Protein AF-A0A0F8WKP4-F1 (afdb_monomer_lite)

Radius of gyration: 24.28 Å; chains: 1; bounding box: 59×44×66 Å

pLDDT: mean 80.79, std 12.97, range [36.28, 96.94]

Secondary structure (DSSP, 8-state):
--TTTGGGS-TT-EEEE--EETTEE-SS-EEEEEEEE-SSEEEEEEEE----GGG-SSEEEE-SSTTTTT-SS-EEEEEEEEEEEEHHHHHHHHHHTS-------IIIIIHHHS-PPPPEEEEEEEEE-TT--EEEEEEEEEE---SS--THHHHIIIIIHHHHH--

Foldseek 3Di:
DDPPLVPPDAQQAWDFAFDADPVGTHPGTFTWGFHDDDPWKTKTFGKDPDPDPPQDADKDWDQPPVVVRVDPHTIITRNVRIDIDTSVQVVVCVVVVHHDDDDDDVVPDCVVPPDDDWDKDKDKDFDADPVRDTDDIDIDMDIDCPPDHDPCSVCCRPVVVVVVVPD

InterPro domains:
  IPR008274 Aldehyde oxidase/xanthine dehydrogenase, first molybdopterin binding domain [PF02738] (83-164)
  IPR037165 Aldehyde oxidase/xanthine dehydrogenase, molybdopterin binding domain superfamily [SSF56003] (85-164)

Organism: NCBI:txid412755

Sequence (167 aa):
MSHIATDLVRPGDIVSFRFPYSEGIAHYARPCLILEATEDELLLAYGTSSCERANTGFEIRLNAEFAACGLNRASRFVLARRIRVARLVLLAARNLGRPVKWIGERTADAFLSDSHGRDQINEAELALDADYRFLALRVNSWANMGAYLSNFAPYIPTDCGVLMLNG

Structure (mmCIF, N/CA/C/O backbone):
data_AF-A0A0F8WKP4-F1
#
_entry.id   AF-A0A0F8WKP4-F1
#
loop_
_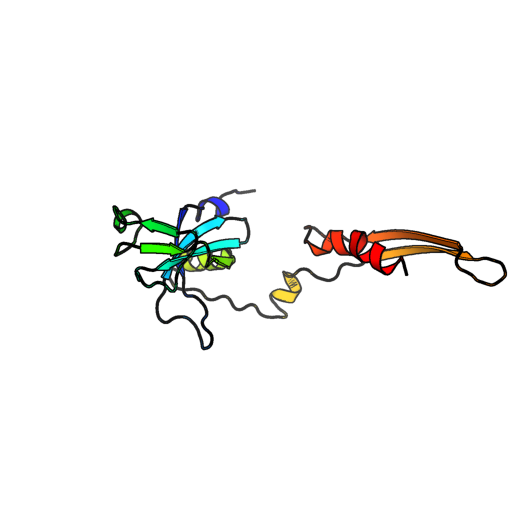atom_site.group_PDB
_atom_site.id
_atom_site.type_symbol
_atom_site.label_atom_id
_atom_site.label_alt_id
_atom_site.label_comp_id
_atom_site.label_asym_id
_atom_site.label_entity_id
_atom_site.label_seq_id
_atom_site.pdbx_PDB_ins_code
_atom_site.Cartn_x
_atom_site.Cartn_y
_atom_site.Cartn_z
_atom_site.occupancy
_atom_site.B_iso_or_equiv
_atom_site.auth_seq_id
_atom_site.auth_comp_id
_atom_site.auth_asym_id
_atom_site.auth_atom_id
_atom_site.pdbx_PDB_model_num
ATOM 1 N N . MET A 1 1 ? -5.608 -21.157 -2.857 1.00 38.09 1 MET A N 1
ATOM 2 C CA . MET A 1 1 ? -4.876 -20.646 -1.677 1.00 38.09 1 MET A CA 1
ATOM 3 C C . MET A 1 1 ? -5.817 -19.710 -0.932 1.00 38.09 1 MET A C 1
ATOM 5 O O . MET A 1 1 ? -6.551 -18.981 -1.575 1.00 38.09 1 MET A O 1
ATOM 9 N N . SER A 1 2 ? -5.946 -19.883 0.380 1.00 36.28 2 SER A N 1
ATOM 10 C CA . SER A 1 2 ? -7.133 -19.554 1.185 1.00 36.28 2 SER A CA 1
ATOM 11 C C . SER A 1 2 ? -7.493 -18.060 1.281 1.00 36.28 2 SER A C 1
ATOM 13 O O . SER A 1 2 ? -6.752 -17.290 1.884 1.00 36.28 2 SER A O 1
ATOM 15 N N . HIS A 1 3 ? -8.707 -17.701 0.850 1.00 43.25 3 HIS A N 1
ATOM 16 C CA . HIS A 1 3 ? -9.389 -16.403 1.041 1.00 43.25 3 HIS A CA 1
ATOM 17 C C . HIS A 1 3 ? -9.722 -16.041 2.513 1.00 43.25 3 HIS A C 1
ATOM 19 O O . HIS A 1 3 ? -10.534 -15.165 2.781 1.00 43.25 3 HIS A O 1
ATOM 25 N N . ILE A 1 4 ? -9.121 -16.714 3.497 1.00 47.38 4 ILE A N 1
ATOM 26 C CA . ILE A 1 4 ? -9.515 -16.607 4.913 1.00 47.38 4 ILE A CA 1
ATOM 27 C C . ILE A 1 4 ? -9.082 -15.262 5.532 1.00 47.38 4 ILE A C 1
ATOM 29 O O . ILE A 1 4 ? -9.740 -14.758 6.441 1.00 47.38 4 ILE A O 1
ATOM 33 N N . ALA A 1 5 ? -8.009 -14.634 5.035 1.00 49.66 5 ALA A N 1
ATOM 34 C CA . ALA A 1 5 ? -7.512 -13.368 5.587 1.00 49.66 5 ALA A CA 1
ATOM 35 C C . ALA A 1 5 ? -8.357 -12.145 5.176 1.00 49.66 5 ALA A C 1
ATOM 37 O O . ALA A 1 5 ? -8.464 -11.174 5.938 1.00 49.66 5 ALA A O 1
ATOM 38 N N . THR A 1 6 ? -8.986 -12.185 3.996 1.00 53.00 6 THR A N 1
ATOM 39 C CA . THR A 1 6 ? -9.797 -11.081 3.460 1.00 53.00 6 THR A CA 1
ATOM 40 C C . THR A 1 6 ? -11.120 -10.899 4.206 1.00 53.00 6 THR A C 1
ATOM 42 O O . THR A 1 6 ? -11.614 -9.776 4.300 1.00 53.00 6 THR A O 1
ATOM 45 N N . ASP A 1 7 ? -11.636 -11.954 4.835 1.00 61.50 7 ASP A N 1
ATOM 46 C CA . ASP A 1 7 ? -12.950 -11.950 5.484 1.00 61.50 7 ASP A CA 1
ATOM 47 C C . ASP A 1 7 ? -12.992 -11.304 6.874 1.00 61.50 7 ASP A C 1
ATOM 49 O O . ASP A 1 7 ? -14.084 -11.011 7.365 1.00 61.50 7 ASP A O 1
ATOM 53 N N . LEU A 1 8 ? -11.837 -11.081 7.508 1.00 72.00 8 LEU A N 1
ATOM 54 C CA . LEU A 1 8 ? -11.757 -10.667 8.914 1.00 72.00 8 LEU A CA 1
ATOM 55 C C . LEU A 1 8 ? -12.075 -9.191 9.159 1.00 72.00 8 LEU A C 1
ATOM 57 O O . LEU A 1 8 ? -12.500 -8.861 10.265 1.00 72.00 8 LEU A O 1
ATOM 61 N N . VAL A 1 9 ? -11.832 -8.325 8.177 1.00 81.94 9 VAL A N 1
ATOM 62 C CA . VAL A 1 9 ? -12.146 -6.895 8.253 1.00 81.94 9 VAL A CA 1
ATOM 63 C C . VAL A 1 9 ? -12.576 -6.415 6.872 1.00 81.94 9 VAL A C 1
ATOM 65 O O . VAL A 1 9 ? -11.896 -6.710 5.882 1.00 81.94 9 VAL A O 1
ATOM 68 N N . ARG A 1 10 ? -13.709 -5.718 6.799 1.00 88.44 10 ARG A N 1
ATOM 69 C CA . ARG A 1 10 ? -14.399 -5.376 5.550 1.00 88.44 10 ARG A CA 1
ATOM 70 C C . ARG A 1 10 ? -14.787 -3.895 5.516 1.00 88.44 10 ARG A C 1
ATOM 72 O O . ARG A 1 10 ? -14.923 -3.271 6.570 1.00 88.44 10 ARG A O 1
ATOM 79 N N . PRO A 1 11 ? -14.997 -3.316 4.321 1.00 92.12 11 PRO A N 1
ATOM 80 C CA . PRO A 1 11 ? -15.651 -2.019 4.204 1.00 92.12 11 PRO A CA 1
ATOM 81 C C . PRO A 1 11 ? -16.963 -1.993 4.996 1.00 92.12 11 PRO A C 1
ATOM 83 O O . PRO A 1 11 ? -17.766 -2.918 4.893 1.00 92.12 11 PRO A O 1
ATOM 86 N N . GLY A 1 12 ? -17.161 -0.947 5.797 1.00 89.94 12 GLY A N 1
ATOM 87 C CA . GLY A 1 12 ? -18.290 -0.814 6.721 1.00 89.94 12 GLY A CA 1
ATOM 88 C C . GLY A 1 12 ? -17.963 -1.137 8.182 1.00 89.94 12 GLY A C 1
ATOM 89 O O . GLY A 1 12 ? -18.644 -0.626 9.071 1.00 89.94 12 GLY A O 1
ATOM 90 N N . ASP A 1 13 ? -16.904 -1.904 8.455 1.00 91.12 13 ASP A N 1
ATOM 91 C CA . ASP A 1 13 ? -16.490 -2.196 9.828 1.00 91.12 13 ASP A CA 1
ATOM 92 C C . ASP A 1 13 ? -15.955 -0.938 10.528 1.00 91.12 13 ASP A C 1
ATOM 94 O O . ASP A 1 13 ? -15.285 -0.089 9.926 1.00 91.12 13 ASP A O 1
ATOM 98 N N . ILE A 1 14 ? -16.214 -0.836 11.834 1.00 91.31 14 ILE A N 1
ATOM 99 C CA . ILE A 1 14 ? -15.677 0.226 12.686 1.00 91.31 14 ILE A CA 1
ATOM 100 C C . ILE A 1 14 ? -14.557 -0.347 13.546 1.00 91.31 14 ILE A C 1
ATOM 102 O O . ILE A 1 14 ? -14.756 -1.274 14.330 1.00 91.31 14 ILE A O 1
ATOM 106 N N . VAL A 1 15 ? -13.377 0.254 13.438 1.00 90.25 15 VAL A N 1
ATOM 107 C CA . VAL A 1 15 ? -12.190 -0.125 14.206 1.00 90.25 15 VAL A CA 1
ATOM 108 C C . VAL A 1 15 ? -11.726 1.015 15.097 1.00 90.25 15 VAL A C 1
ATOM 110 O O . VAL A 1 15 ? -11.913 2.192 14.799 1.00 90.25 15 VAL A O 1
ATOM 113 N N . SER A 1 16 ? -11.088 0.672 16.210 1.00 89.00 16 SER A N 1
ATOM 114 C CA . SER A 1 16 ? -10.467 1.650 17.098 1.00 89.00 16 SER A CA 1
ATOM 115 C C . SER A 1 16 ? -9.024 1.894 16.659 1.00 89.00 16 SER A C 1
ATOM 117 O O . SER A 1 16 ? -8.226 0.959 16.630 1.00 89.00 16 SER A O 1
ATOM 119 N N . PHE A 1 17 ? -8.670 3.134 16.313 1.00 87.31 17 PHE A N 1
ATOM 120 C CA . PHE A 1 17 ? -7.341 3.476 15.796 1.00 87.31 17 PHE A CA 1
ATOM 121 C C . PHE A 1 17 ? -6.748 4.705 16.492 1.00 87.31 17 PHE A C 1
ATOM 123 O O . PHE A 1 17 ? -7.439 5.695 16.743 1.00 87.31 17 PHE A O 1
ATOM 130 N N . ARG A 1 18 ? -5.449 4.660 16.812 1.00 85.38 18 ARG A N 1
ATOM 131 C CA . ARG A 1 18 ? -4.715 5.796 17.390 1.00 85.38 18 ARG A CA 1
ATOM 132 C C . ARG A 1 18 ? -3.920 6.497 16.296 1.00 85.38 18 ARG A C 1
ATOM 134 O O . ARG A 1 18 ? -2.937 5.953 15.805 1.00 85.38 18 ARG A O 1
ATOM 141 N N . PHE A 1 19 ? -4.336 7.708 15.942 1.00 75.44 19 PHE A N 1
ATOM 142 C CA . PHE A 1 19 ? -3.634 8.497 14.935 1.00 75.44 19 PHE A CA 1
ATOM 143 C C . PHE A 1 19 ? -2.285 9.000 15.469 1.00 75.44 19 PHE A C 1
ATOM 145 O O . PHE A 1 19 ? -2.212 9.416 16.634 1.00 75.44 19 PHE A O 1
ATOM 152 N N . PRO A 1 20 ? -1.230 8.991 14.636 1.00 65.62 20 PRO A N 1
ATOM 153 C CA . PRO A 1 20 ? -0.024 9.747 14.934 1.00 65.62 20 PRO A CA 1
ATOM 154 C C . PRO A 1 20 ? -0.365 11.246 14.944 1.00 65.62 20 PRO A C 1
ATOM 156 O O . PRO A 1 20 ? -1.067 11.734 14.058 1.00 65.62 20 PRO A O 1
ATOM 159 N N . TYR A 1 21 ? 0.103 11.969 15.959 1.00 61.91 21 TYR A N 1
ATOM 160 C CA . TYR A 1 21 ? 0.114 13.433 15.999 1.00 61.91 21 TYR A CA 1
ATOM 161 C C . TYR A 1 21 ? 1.566 13.917 16.054 1.00 61.91 21 TYR A C 1
ATOM 163 O O . TYR A 1 21 ? 2.477 13.114 16.256 1.00 61.91 21 TYR A O 1
ATOM 171 N N . SER A 1 22 ? 1.790 15.216 15.857 1.00 52.03 22 SER A N 1
ATOM 172 C CA . SER A 1 22 ? 3.127 15.813 15.698 1.00 52.03 22 SER A CA 1
ATOM 173 C C . SER A 1 22 ? 4.129 15.471 16.809 1.00 52.03 22 SER A C 1
ATOM 175 O O . SER A 1 22 ? 5.325 15.481 16.546 1.00 52.03 22 SER A O 1
ATOM 177 N N . GLU A 1 23 ? 3.665 15.122 18.014 1.00 46.50 23 GLU A N 1
ATOM 178 C CA . GLU A 1 23 ? 4.519 14.781 19.161 1.00 46.50 23 GLU A CA 1
ATOM 179 C C . GLU A 1 23 ? 4.207 13.396 19.770 1.00 46.50 23 GLU A C 1
ATOM 181 O O . GLU A 1 23 ? 4.502 13.155 20.939 1.00 46.50 23 GLU A O 1
ATOM 186 N N . GLY A 1 24 ? 3.596 12.461 19.023 1.00 59.47 24 GLY A N 1
ATOM 187 C CA . GLY A 1 24 ? 3.417 11.087 19.515 1.00 59.47 24 GLY A CA 1
ATOM 188 C C . GLY A 1 24 ? 2.186 10.332 19.011 1.00 59.47 24 GLY A C 1
ATOM 189 O O . GLY A 1 24 ? 1.674 10.553 17.916 1.00 59.47 24 GLY A O 1
ATOM 190 N N . ILE A 1 25 ? 1.719 9.375 19.819 1.00 61.97 25 ILE A N 1
ATOM 191 C CA . ILE A 1 25 ? 0.511 8.577 19.552 1.00 61.97 25 ILE A CA 1
ATOM 192 C C . ILE A 1 25 ? -0.640 9.177 20.345 1.00 61.97 25 ILE A C 1
ATOM 194 O O . ILE A 1 25 ? -0.519 9.307 21.563 1.00 61.97 25 ILE A O 1
ATOM 198 N N . ALA A 1 26 ? -1.755 9.506 19.686 1.00 65.50 26 ALA A N 1
ATOM 199 C CA . ALA A 1 26 ? -2.900 10.115 20.356 1.00 65.50 26 ALA A CA 1
ATOM 200 C C . ALA A 1 26 ? -3.286 9.353 21.641 1.00 65.50 26 ALA A C 1
ATOM 202 O O . ALA A 1 26 ? -3.359 8.120 21.651 1.00 65.50 26 ALA A O 1
ATOM 203 N N . HIS A 1 27 ? -3.561 10.101 22.716 1.00 62.84 27 HIS A N 1
ATOM 204 C CA . HIS A 1 27 ? -3.845 9.549 24.048 1.00 62.84 27 HIS A CA 1
ATOM 205 C C . HIS A 1 27 ? -5.040 8.586 24.076 1.00 62.84 27 HIS A C 1
ATOM 207 O O . HIS A 1 27 ? -5.092 7.679 24.906 1.00 62.84 27 HIS A O 1
ATOM 213 N N . TYR A 1 28 ? -5.990 8.752 23.158 1.00 73.19 28 TYR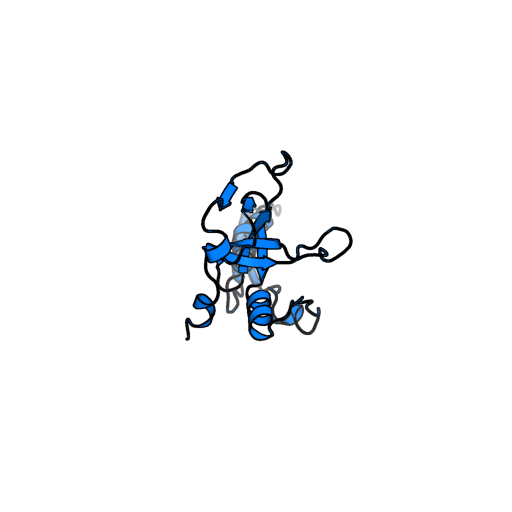 A N 1
ATOM 214 C CA . TYR A 1 28 ? -7.147 7.880 23.008 1.00 73.19 28 TYR A CA 1
ATOM 215 C C . TYR A 1 28 ? -7.255 7.384 21.565 1.00 73.19 28 TYR A C 1
ATOM 217 O O . TYR A 1 28 ? -6.929 8.083 20.603 1.00 73.19 28 TYR A O 1
ATOM 225 N N . ALA A 1 29 ? -7.740 6.155 21.421 1.00 82.25 29 ALA A N 1
ATOM 226 C CA . ALA A 1 29 ? -8.108 5.622 20.123 1.00 82.25 29 ALA A CA 1
ATOM 227 C C . ALA A 1 29 ? -9.445 6.232 19.679 1.00 82.25 29 ALA A C 1
ATOM 229 O O . ALA A 1 29 ? -10.318 6.530 20.498 1.00 82.25 29 ALA A O 1
ATOM 230 N N . ARG A 1 30 ? -9.580 6.466 18.379 1.00 86.00 30 ARG A N 1
ATOM 231 C CA . ARG A 1 30 ? -10.784 7.005 17.756 1.00 86.00 30 ARG A CA 1
ATOM 232 C C . ARG A 1 30 ? -11.505 5.894 17.004 1.00 86.00 30 ARG A C 1
ATOM 234 O O . ARG A 1 30 ? -10.830 5.068 16.386 1.00 86.00 30 ARG A O 1
ATOM 241 N N . PRO A 1 31 ? -12.847 5.883 17.015 1.00 91.12 31 PRO A N 1
ATOM 242 C CA . PRO A 1 31 ? -13.582 5.029 16.100 1.00 91.12 31 PRO A CA 1
ATOM 243 C C . PRO A 1 31 ? -13.269 5.472 14.671 1.00 91.12 31 PRO A C 1
ATOM 245 O O . PRO A 1 31 ? -13.287 6.665 14.373 1.00 91.12 31 PRO A O 1
ATOM 248 N N . CYS A 1 32 ? -12.960 4.527 13.799 1.00 91.62 32 CYS A N 1
ATOM 249 C CA . CYS A 1 32 ? -12.665 4.765 12.397 1.00 91.62 32 CYS A CA 1
ATOM 250 C C . CYS A 1 32 ? -13.474 3.804 11.546 1.00 91.62 32 CYS A C 1
ATOM 252 O O . CYS A 1 32 ? -13.505 2.611 11.832 1.00 91.62 32 CYS A O 1
ATOM 254 N N . LEU A 1 33 ? -14.106 4.330 10.504 1.00 92.88 33 LEU A N 1
ATOM 255 C CA . LEU A 1 33 ? -14.860 3.530 9.550 1.00 92.88 33 LEU A CA 1
ATOM 256 C C . LEU A 1 33 ? -13.921 3.043 8.452 1.00 92.88 33 LEU A C 1
ATOM 258 O O . LEU A 1 33 ? -13.173 3.843 7.886 1.00 92.88 33 LEU A O 1
ATOM 262 N N . ILE A 1 34 ? -13.979 1.759 8.127 1.00 93.44 34 ILE A N 1
ATOM 263 C CA . ILE A 1 34 ? -13.251 1.204 6.989 1.00 93.44 34 ILE A CA 1
ATOM 264 C C . ILE A 1 34 ? -14.029 1.529 5.719 1.00 93.44 34 ILE A C 1
ATOM 266 O O . ILE A 1 34 ? -15.167 1.098 5.547 1.00 93.44 34 ILE A O 1
ATOM 270 N N . LEU A 1 35 ? -13.409 2.310 4.838 1.00 92.75 35 LEU A N 1
ATOM 271 C CA . LEU A 1 35 ? -13.971 2.684 3.542 1.00 92.75 35 LEU A CA 1
ATOM 272 C C . LEU A 1 35 ? -13.613 1.670 2.461 1.00 92.75 35 LEU A C 1
ATOM 274 O O . LEU A 1 35 ? -14.451 1.316 1.641 1.00 92.75 35 LEU A O 1
ATOM 278 N N . GLU A 1 36 ? -12.366 1.206 2.472 1.00 92.50 36 GLU A N 1
ATOM 279 C CA . GLU A 1 36 ? -11.828 0.262 1.496 1.00 92.50 36 GLU A CA 1
ATOM 280 C C . GLU A 1 36 ? -10.928 -0.744 2.205 1.00 92.50 36 GLU A C 1
ATOM 282 O O . GLU A 1 36 ? -10.232 -0.403 3.167 1.00 92.50 36 GLU A O 1
ATOM 287 N N . ALA A 1 37 ? -10.920 -1.969 1.688 1.00 90.62 37 ALA A N 1
ATOM 288 C CA . ALA A 1 37 ? -10.028 -3.024 2.131 1.00 90.62 37 ALA A CA 1
ATOM 289 C C . ALA A 1 37 ? -9.396 -3.707 0.924 1.00 90.62 37 ALA A C 1
ATOM 291 O O . ALA A 1 37 ? -10.097 -4.322 0.123 1.00 90.62 37 ALA A O 1
ATOM 292 N N . THR A 1 38 ? -8.076 -3.597 0.815 1.00 87.50 38 THR A N 1
ATOM 293 C CA . THR A 1 38 ? -7.272 -4.369 -0.130 1.00 87.50 38 THR A CA 1
ATOM 294 C C . THR A 1 38 ? -6.640 -5.559 0.596 1.00 87.50 38 THR A C 1
ATOM 296 O O . THR A 1 38 ? -6.942 -5.833 1.767 1.00 87.50 38 THR A O 1
ATOM 299 N N . GLU A 1 39 ? -5.801 -6.311 -0.112 1.00 82.56 39 GLU A N 1
ATOM 300 C CA . GLU A 1 39 ? -5.028 -7.402 0.481 1.00 82.56 39 GLU A CA 1
ATOM 301 C C . GLU A 1 39 ? -4.075 -6.883 1.569 1.00 82.56 39 GLU A C 1
ATOM 303 O O . GLU A 1 39 ? -4.077 -7.409 2.681 1.00 82.56 39 GLU A O 1
ATOM 308 N N . ASP A 1 40 ? -3.380 -5.773 1.304 1.00 83.75 40 ASP A N 1
ATOM 309 C CA . ASP A 1 40 ? -2.322 -5.265 2.185 1.00 83.75 40 ASP A CA 1
ATOM 310 C C . ASP A 1 40 ? -2.726 -4.048 3.023 1.00 83.75 40 ASP A C 1
ATOM 312 O O . ASP A 1 40 ? -2.147 -3.796 4.083 1.00 83.75 40 ASP A O 1
ATOM 316 N N . GLU A 1 41 ? -3.737 -3.290 2.595 1.00 88.88 41 GLU A N 1
ATOM 317 C CA . GLU A 1 41 ? -4.079 -1.996 3.182 1.00 88.88 41 GLU A CA 1
ATOM 318 C C . GLU A 1 41 ? -5.564 -1.851 3.516 1.00 88.88 41 GLU A C 1
ATOM 320 O O . GLU A 1 41 ? -6.457 -2.432 2.896 1.00 88.88 41 GLU A O 1
ATOM 325 N N . LEU A 1 42 ? -5.832 -0.991 4.495 1.00 90.94 42 LEU A N 1
ATOM 326 C CA . LEU A 1 42 ? -7.166 -0.535 4.855 1.00 90.94 42 LEU A CA 1
ATOM 327 C C . LEU A 1 42 ? -7.215 0.989 4.777 1.00 90.94 42 LEU A C 1
ATOM 329 O O . LEU A 1 42 ? -6.342 1.678 5.310 1.00 90.94 42 LEU A O 1
ATOM 333 N N . LEU A 1 43 ? -8.255 1.519 4.135 1.00 92.00 43 LEU A N 1
ATOM 334 C CA . LEU A 1 43 ? -8.534 2.949 4.103 1.00 92.00 43 LEU A CA 1
ATOM 335 C C . LEU A 1 43 ? -9.502 3.296 5.232 1.00 92.00 43 LEU A C 1
ATOM 337 O O . LEU A 1 43 ? -10.669 2.908 5.201 1.00 92.00 43 LEU A O 1
ATOM 341 N N . LEU A 1 44 ? -9.023 4.041 6.222 1.00 92.00 44 LEU A N 1
ATOM 342 C CA . LEU A 1 44 ? -9.789 4.415 7.406 1.00 92.00 44 LEU A CA 1
ATOM 343 C C . LEU A 1 44 ? -10.273 5.857 7.310 1.00 92.00 44 LEU A C 1
ATOM 345 O O . LEU A 1 44 ? -9.468 6.745 7.042 1.00 92.00 44 LEU A O 1
ATOM 349 N N . ALA A 1 45 ? -11.545 6.107 7.611 1.00 91.19 45 ALA A N 1
ATOM 350 C CA . ALA A 1 45 ? -12.097 7.442 7.819 1.00 91.19 45 ALA A CA 1
ATOM 351 C C . ALA A 1 45 ? -12.163 7.791 9.305 1.00 91.19 45 ALA A C 1
ATOM 353 O O . ALA A 1 45 ? -12.658 7.016 10.125 1.00 91.19 45 ALA A O 1
ATOM 354 N N . TYR A 1 46 ? -11.719 8.998 9.641 1.00 88.06 46 TYR A N 1
ATOM 355 C CA . TYR A 1 46 ? -11.707 9.512 11.003 1.00 88.06 46 TYR A CA 1
ATOM 356 C C . TYR A 1 46 ? -13.121 9.694 11.574 1.00 88.06 46 TYR A C 1
ATOM 358 O O . TYR A 1 46 ? -13.922 10.453 11.023 1.00 88.06 46 TYR A O 1
ATOM 366 N N . GLY A 1 47 ? -13.409 9.057 12.711 1.00 87.88 47 GLY A N 1
ATOM 367 C CA . GLY A 1 47 ? -14.639 9.265 13.473 1.00 87.88 47 GLY A CA 1
ATOM 368 C C . GLY A 1 47 ? -14.494 10.313 14.577 1.00 87.88 47 GLY A C 1
ATOM 369 O O . GLY A 1 47 ? -13.517 10.339 15.332 1.00 87.88 47 GLY A O 1
ATOM 370 N N . THR A 1 48 ? -15.504 11.169 14.712 1.00 81.31 48 THR A N 1
ATOM 371 C CA . THR A 1 48 ? -15.601 12.174 15.776 1.00 81.31 48 THR A CA 1
ATOM 372 C C . THR A 1 48 ? -17.028 12.344 16.267 1.00 81.31 48 THR A C 1
ATOM 374 O O . THR A 1 48 ? -17.983 12.208 15.508 1.00 81.31 48 THR A O 1
ATOM 377 N N . SER A 1 49 ? -17.170 12.685 17.545 1.00 75.38 49 SER A N 1
ATOM 378 C CA . SER A 1 49 ? -18.440 13.092 18.151 1.00 75.38 49 SER A CA 1
ATOM 379 C C . SER A 1 49 ? -18.532 14.606 18.377 1.00 75.38 49 SER A C 1
ATOM 381 O O . SER A 1 49 ? -19.506 15.070 18.957 1.00 75.38 49 SER A O 1
ATOM 383 N N . SER A 1 50 ? -17.500 15.381 18.016 1.00 73.00 50 SER A N 1
ATOM 384 C CA . SER A 1 50 ? -17.548 16.848 18.103 1.00 73.00 50 SER A CA 1
ATOM 385 C C . SER A 1 50 ? -18.362 17.400 16.939 1.00 73.00 50 SER A C 1
ATOM 387 O O . SER A 1 50 ? -18.184 16.936 15.812 1.00 73.00 50 SER A O 1
ATOM 389 N N . CYS A 1 51 ? -19.192 18.413 17.195 1.00 59.62 51 CYS A N 1
ATOM 390 C CA . CYS A 1 51 ? -20.037 19.096 16.209 1.00 59.62 51 CYS A CA 1
ATOM 391 C C . CYS A 1 51 ? -19.400 20.380 15.635 1.00 59.62 51 CYS A C 1
ATOM 393 O O . CYS A 1 51 ? -20.060 21.118 14.908 1.00 59.62 51 CYS A O 1
ATOM 395 N N . GLU A 1 52 ? -18.130 20.668 15.938 1.00 61.56 52 GLU A N 1
ATOM 396 C CA . GLU A 1 52 ? -17.482 21.923 15.531 1.00 61.56 52 GLU A CA 1
ATOM 397 C C . GLU A 1 52 ? -17.263 22.044 14.008 1.00 61.56 52 GLU A C 1
ATOM 399 O O . GLU A 1 52 ? -17.087 21.043 13.299 1.00 61.56 52 GLU A O 1
ATOM 404 N N . ARG A 1 53 ? -17.245 23.301 13.521 1.00 51.44 53 ARG A N 1
ATOM 405 C CA . ARG A 1 53 ? -17.087 23.718 12.107 1.00 51.44 53 ARG A CA 1
ATOM 406 C C . ARG A 1 53 ? -15.767 23.276 11.456 1.00 51.44 53 ARG A C 1
ATOM 408 O O . ARG A 1 53 ? -15.690 23.260 10.236 1.00 51.44 53 ARG A O 1
ATOM 415 N N . ALA A 1 54 ? -14.750 22.898 12.234 1.00 53.75 54 ALA A N 1
ATOM 416 C CA . ALA A 1 54 ? -13.415 22.545 11.733 1.00 53.75 54 ALA A CA 1
ATOM 417 C C . ALA A 1 54 ? -13.334 21.178 11.016 1.00 53.75 54 ALA A C 1
ATOM 419 O O . ALA A 1 54 ? -12.254 20.768 10.592 1.00 53.75 54 ALA A O 1
ATOM 420 N N . ASN A 1 55 ? -14.455 20.462 10.882 1.00 53.94 55 ASN A N 1
ATOM 421 C CA . ASN A 1 55 ? -14.534 19.134 10.267 1.00 53.94 55 ASN A CA 1
ATOM 422 C C . ASN A 1 55 ? -15.515 19.108 9.082 1.00 53.94 55 ASN A C 1
ATOM 424 O O . ASN A 1 55 ? -16.338 18.207 8.986 1.00 53.94 55 ASN A O 1
ATOM 428 N N . THR A 1 56 ? -15.480 20.115 8.212 1.00 57.06 56 THR A N 1
ATOM 429 C CA . THR A 1 56 ? -16.297 20.160 6.990 1.00 57.06 56 THR A CA 1
ATOM 430 C C . THR A 1 56 ? -15.759 19.206 5.913 1.00 57.06 56 THR A C 1
ATOM 432 O O . THR A 1 56 ? -14.555 19.130 5.675 1.00 57.06 56 THR A O 1
ATOM 435 N N . GLY A 1 57 ? -16.654 18.452 5.266 1.00 65.75 57 GLY A N 1
ATOM 436 C CA . GLY A 1 57 ? -16.338 17.487 4.205 1.00 65.75 57 GLY A CA 1
ATOM 437 C C . GLY A 1 57 ? -17.504 16.529 3.927 1.00 65.75 57 GLY A C 1
ATOM 438 O O . GLY A 1 57 ? -18.612 16.748 4.413 1.00 65.75 57 GLY A O 1
ATOM 439 N N . PHE A 1 58 ? -17.256 15.454 3.169 1.00 78.94 58 PHE A N 1
ATOM 440 C CA . PHE A 1 58 ? -18.216 14.353 3.021 1.00 78.94 58 PHE A CA 1
ATOM 441 C C . PHE A 1 58 ? -18.282 13.555 4.331 1.00 78.94 58 PHE A C 1
ATOM 443 O O . PHE A 1 58 ? -17.264 13.027 4.784 1.00 78.94 58 PHE A O 1
ATOM 450 N N . GLU A 1 59 ? -19.459 13.504 4.956 1.00 85.50 59 GLU A N 1
ATOM 451 C CA . GLU A 1 59 ? -19.672 12.883 6.265 1.00 85.50 59 GLU A CA 1
ATOM 452 C C . GLU A 1 59 ? -20.671 11.728 6.186 1.00 85.50 59 GLU A C 1
ATOM 454 O O . GLU A 1 59 ? -21.726 11.854 5.567 1.00 85.50 59 GLU A O 1
ATOM 459 N N . ILE A 1 60 ? -20.386 10.645 6.909 1.00 86.69 60 ILE A N 1
ATOM 460 C CA . ILE A 1 60 ? -21.373 9.611 7.244 1.00 86.69 60 ILE A CA 1
ATOM 461 C C . ILE A 1 60 ? -21.741 9.785 8.715 1.00 86.69 60 ILE A C 1
ATOM 463 O O . ILE A 1 60 ? -20.858 9.796 9.574 1.00 86.69 60 ILE A O 1
ATOM 467 N N . ARG A 1 61 ? -23.032 9.947 9.019 1.00 87.56 61 ARG A N 1
ATOM 468 C CA . ARG A 1 61 ? -23.525 10.202 10.381 1.00 87.56 61 ARG A CA 1
ATOM 469 C C . ARG A 1 61 ? -24.269 8.992 10.932 1.00 87.56 61 ARG A C 1
ATOM 471 O O . ARG A 1 61 ? -25.204 8.508 10.306 1.00 87.56 61 ARG A O 1
ATOM 478 N N . LEU A 1 62 ? -23.887 8.572 12.134 1.00 85.88 62 LEU A N 1
ATOM 479 C CA . LEU A 1 62 ? -24.537 7.518 12.910 1.00 85.88 62 LEU A CA 1
ATOM 480 C C . LEU A 1 62 ? -25.164 8.145 14.159 1.00 85.88 62 LEU A C 1
ATOM 482 O O . LEU A 1 62 ? -24.509 8.314 15.188 1.00 85.88 62 LEU A O 1
ATOM 486 N N . ASN A 1 63 ? -26.433 8.539 14.029 1.00 83.88 63 ASN A N 1
ATOM 487 C CA . ASN A 1 63 ? -27.189 9.236 15.077 1.00 83.88 63 ASN A CA 1
ATOM 488 C C . ASN A 1 63 ? -28.095 8.300 15.892 1.00 83.88 63 ASN A C 1
ATOM 490 O O . ASN A 1 63 ? -28.424 8.612 17.033 1.00 83.88 63 ASN A O 1
ATOM 494 N N . ALA A 1 64 ? -28.481 7.163 15.314 1.00 83.56 64 ALA A N 1
ATOM 495 C CA . ALA A 1 64 ? -29.287 6.120 15.937 1.00 83.56 64 ALA A CA 1
ATOM 496 C C . ALA A 1 64 ? -28.542 4.785 15.845 1.00 83.56 64 ALA A C 1
ATOM 498 O O . ALA A 1 64 ? -27.636 4.650 15.025 1.00 83.56 64 ALA A O 1
ATOM 499 N N . GLU A 1 65 ? -28.887 3.836 16.718 1.00 85.12 65 GLU A N 1
ATOM 500 C CA . GLU A 1 65 ? -28.324 2.472 16.730 1.00 85.12 65 GLU A CA 1
ATOM 501 C C . GLU A 1 65 ? -26.789 2.402 16.846 1.00 85.12 65 GLU A C 1
ATOM 503 O O . GLU A 1 65 ? -26.187 1.349 16.671 1.00 85.12 65 GLU A O 1
ATOM 508 N N . PHE A 1 66 ? -26.133 3.500 17.233 1.00 86.88 66 PHE A N 1
ATOM 509 C CA . PHE A 1 66 ? -24.674 3.576 17.333 1.00 86.88 66 PHE A CA 1
ATOM 510 C C . PHE A 1 66 ? -24.093 2.528 18.301 1.00 86.88 66 PHE A C 1
ATOM 512 O O . PHE A 1 66 ? -22.989 2.032 18.078 1.00 86.88 66 PHE A O 1
ATOM 519 N N . ALA A 1 67 ? -24.855 2.129 19.324 1.00 86.81 67 ALA A N 1
ATOM 520 C CA . ALA A 1 67 ? -24.488 1.045 20.233 1.00 86.81 67 ALA A CA 1
ATOM 521 C C . ALA A 1 67 ? -24.362 -0.314 19.520 1.00 86.81 67 ALA A C 1
ATOM 523 O O . ALA A 1 67 ? -23.452 -1.077 19.838 1.00 86.81 67 ALA A O 1
ATOM 524 N N . ALA A 1 68 ? -25.211 -0.595 18.524 1.00 85.88 68 ALA A N 1
ATOM 525 C CA . ALA A 1 68 ? -25.136 -1.820 17.722 1.00 85.88 68 ALA A CA 1
ATOM 526 C C . ALA A 1 68 ? -23.858 -1.870 16.869 1.00 85.88 68 ALA A C 1
ATOM 528 O O . ALA A 1 68 ? -23.333 -2.943 16.590 1.00 85.88 68 ALA A O 1
ATOM 529 N N . CYS A 1 69 ? -23.309 -0.705 16.523 1.00 83.69 69 CYS A N 1
ATOM 530 C CA . CYS A 1 69 ? -22.047 -0.570 15.802 1.00 83.69 69 CYS A CA 1
ATOM 531 C C . CYS A 1 69 ? -20.815 -0.500 16.731 1.00 83.69 69 CYS A C 1
ATOM 533 O O . CYS A 1 69 ? -19.729 -0.130 16.286 1.00 83.69 69 CYS A O 1
ATOM 535 N N . GLY A 1 70 ? -20.965 -0.793 18.030 1.00 84.12 70 GLY A N 1
ATOM 536 C CA . GLY A 1 70 ? -19.865 -0.759 19.002 1.00 84.12 70 GLY A CA 1
ATOM 537 C C . GLY A 1 70 ? -19.424 0.648 19.425 1.00 84.12 70 GLY A C 1
ATOM 538 O O . GLY A 1 70 ? -18.344 0.816 19.994 1.00 84.12 70 GLY A O 1
ATOM 539 N N . LEU A 1 71 ? -20.238 1.675 19.161 1.00 87.00 71 LEU A N 1
ATOM 540 C CA . LEU A 1 71 ? -19.972 3.052 19.571 1.00 87.00 71 LEU A CA 1
ATOM 541 C C . LEU A 1 71 ? -20.694 3.379 20.881 1.00 87.00 71 LEU A C 1
ATOM 543 O O . LEU A 1 71 ? -21.828 2.973 21.112 1.00 87.00 71 LEU A O 1
ATOM 547 N N . ASN A 1 72 ? -20.069 4.197 21.727 1.00 87.56 72 ASN A N 1
ATOM 548 C CA . ASN A 1 72 ? -20.666 4.639 22.993 1.00 87.56 72 ASN A CA 1
ATOM 549 C C . ASN A 1 72 ? -21.466 5.951 22.886 1.00 87.56 72 ASN A C 1
ATOM 551 O O . ASN A 1 72 ? -22.006 6.422 23.885 1.00 87.56 72 ASN A O 1
ATOM 555 N N . ARG A 1 73 ? -21.502 6.572 21.702 1.00 87.88 73 ARG A N 1
ATOM 556 C CA . ARG A 1 73 ? -22.229 7.816 21.414 1.00 87.88 73 ARG A CA 1
ATOM 557 C C . ARG A 1 73 ? -22.414 8.002 19.910 1.00 87.88 73 ARG A C 1
ATOM 559 O O . ARG A 1 73 ? -21.635 7.461 19.119 1.00 87.88 73 ARG A O 1
ATOM 566 N N . ALA A 1 74 ? -23.373 8.850 19.539 1.00 87.12 74 ALA A N 1
ATOM 567 C CA . ALA A 1 74 ? -23.528 9.318 18.167 1.00 87.12 74 ALA A CA 1
ATOM 568 C C . ALA A 1 74 ? -22.205 9.888 17.633 1.00 87.12 74 ALA A C 1
ATOM 570 O O . ALA A 1 74 ? -21.518 10.664 18.308 1.00 87.12 74 ALA A O 1
ATOM 571 N N . SER A 1 75 ? -21.829 9.454 16.435 1.00 88.88 75 SER A N 1
ATOM 572 C CA . SER A 1 75 ? -20.537 9.771 15.827 1.00 88.88 75 SER A CA 1
ATOM 573 C C . SER A 1 75 ? -20.703 10.038 14.335 1.00 88.88 75 SER A C 1
ATOM 575 O O . SER A 1 75 ? -21.581 9.479 13.678 1.00 88.88 75 SER A O 1
ATOM 577 N N . ARG A 1 76 ? -19.837 10.893 13.791 1.00 88.06 76 ARG A N 1
ATOM 578 C CA . ARG A 1 76 ? -19.704 11.142 12.353 1.00 88.06 76 ARG A CA 1
ATOM 579 C C . ARG A 1 76 ? -18.334 10.691 11.866 1.00 88.06 76 ARG A C 1
ATOM 581 O O . ARG A 1 76 ? -17.342 10.916 12.555 1.00 88.06 76 ARG A O 1
ATOM 588 N N . PHE A 1 77 ? -18.281 10.111 10.675 1.00 90.00 77 PHE A N 1
ATOM 589 C CA . PHE A 1 77 ? -17.049 9.742 9.986 1.00 90.00 77 PHE A CA 1
ATOM 590 C C . PHE A 1 77 ? -16.767 10.743 8.874 1.00 90.00 77 PHE A C 1
ATOM 592 O O . PHE A 1 77 ? -17.590 10.937 7.982 1.00 90.00 77 PHE A O 1
ATOM 599 N N . VAL A 1 78 ? -15.611 11.397 8.946 1.00 88.44 78 VAL A N 1
ATOM 600 C CA . VAL A 1 78 ? -15.199 12.459 8.027 1.00 88.44 78 VAL A CA 1
ATOM 601 C C . VAL A 1 78 ? -14.366 11.838 6.909 1.00 88.44 78 VAL A C 1
ATOM 603 O O . VAL A 1 78 ? -13.177 11.581 7.084 1.00 88.44 78 VAL A O 1
ATOM 606 N N . LEU A 1 79 ? -14.967 11.617 5.738 1.00 85.62 79 LEU A N 1
ATOM 607 C CA . LEU A 1 79 ? -14.321 10.939 4.601 1.00 85.62 79 LEU A CA 1
ATOM 608 C C . LEU A 1 79 ? -13.166 11.754 3.990 1.00 85.62 79 LEU A C 1
ATOM 610 O O . LEU A 1 79 ? -12.256 11.207 3.362 1.00 85.62 79 LEU A O 1
ATOM 614 N N . ALA A 1 80 ? -13.183 13.075 4.192 1.00 83.31 80 ALA A N 1
ATOM 615 C CA . ALA A 1 80 ? -12.083 13.962 3.818 1.00 83.31 80 ALA A CA 1
ATOM 616 C C . ALA A 1 80 ? -10.822 13.739 4.677 1.00 83.31 80 ALA A C 1
ATOM 618 O O . ALA A 1 80 ? -9.724 14.091 4.258 1.00 83.31 80 ALA A O 1
ATOM 619 N N . ARG A 1 81 ? -10.960 13.131 5.863 1.00 83.25 81 ARG A N 1
ATOM 620 C CA . ARG A 1 81 ? -9.858 12.799 6.772 1.00 83.25 81 ARG A CA 1
ATOM 621 C C . ARG A 1 81 ? -9.671 11.294 6.807 1.00 83.25 81 ARG A C 1
ATOM 623 O O . ARG A 1 81 ? -10.146 10.611 7.717 1.00 83.25 81 ARG A O 1
ATOM 630 N N . ARG A 1 82 ? -8.987 10.798 5.781 1.00 87.94 82 ARG A N 1
ATOM 631 C CA . ARG A 1 82 ? -8.721 9.375 5.597 1.00 87.94 82 ARG A CA 1
ATOM 632 C C . ARG A 1 82 ? -7.234 9.061 5.625 1.00 87.94 82 ARG A C 1
ATOM 634 O O . ARG A 1 82 ? -6.426 9.872 5.184 1.00 87.94 82 ARG A O 1
ATOM 641 N N . ILE A 1 83 ? -6.895 7.885 6.133 1.00 87.69 83 ILE A N 1
ATOM 642 C CA . ILE A 1 83 ? -5.525 7.374 6.193 1.00 87.69 83 ILE A CA 1
ATOM 643 C C . ILE A 1 83 ? -5.498 5.929 5.700 1.00 87.69 83 ILE A C 1
ATOM 645 O O . ILE A 1 83 ? -6.417 5.164 5.988 1.00 87.69 83 ILE A O 1
ATOM 649 N N . ARG A 1 84 ? -4.453 5.564 4.953 1.00 89.56 84 ARG A N 1
ATOM 650 C CA . ARG A 1 84 ? -4.158 4.169 4.616 1.00 89.56 84 ARG A CA 1
ATOM 651 C C . ARG A 1 84 ? -3.274 3.576 5.702 1.00 89.56 84 ARG A C 1
ATOM 653 O O . ARG A 1 84 ? -2.315 4.212 6.136 1.00 89.56 84 ARG A O 1
ATOM 660 N N . VAL A 1 85 ? -3.628 2.389 6.171 1.00 87.69 85 VAL A N 1
ATOM 661 C CA . VAL A 1 85 ? -2.871 1.659 7.190 1.00 87.69 85 VAL A CA 1
ATOM 662 C C . VAL A 1 85 ? -2.675 0.217 6.752 1.00 87.69 85 VAL A C 1
ATOM 664 O O . VAL A 1 85 ? -3.541 -0.356 6.094 1.00 87.69 85 VAL A O 1
ATOM 667 N N . ALA A 1 86 ? -1.559 -0.383 7.159 1.00 87.94 86 ALA A N 1
ATOM 668 C CA . ALA A 1 86 ? -1.278 -1.783 6.873 1.00 87.94 86 ALA A CA 1
ATOM 669 C C . ALA A 1 86 ? -2.308 -2.704 7.552 1.00 87.94 86 ALA A C 1
ATOM 671 O O . ALA A 1 86 ? -2.517 -2.646 8.771 1.00 87.94 86 ALA A O 1
ATOM 672 N N . ARG A 1 87 ? -2.917 -3.598 6.768 1.00 88.62 87 ARG A N 1
ATOM 673 C CA . ARG A 1 87 ? -3.928 -4.566 7.214 1.00 88.62 87 ARG A CA 1
ATOM 674 C C . ARG A 1 87 ? -3.379 -5.512 8.281 1.00 88.62 87 ARG A C 1
ATOM 676 O O . ARG A 1 87 ? -4.067 -5.811 9.260 1.00 88.62 87 ARG A O 1
ATOM 683 N N . LEU A 1 88 ? -2.123 -5.934 8.132 1.00 88.06 88 LEU A N 1
ATOM 684 C CA . LEU A 1 88 ? -1.459 -6.867 9.047 1.00 88.06 88 LEU A CA 1
ATOM 685 C C . LEU A 1 88 ? -1.380 -6.341 10.486 1.00 88.06 88 LEU A C 1
ATOM 687 O O . LEU A 1 88 ? -1.543 -7.113 11.428 1.00 88.06 88 LEU A O 1
ATOM 691 N N . VAL A 1 89 ? -1.211 -5.029 10.678 1.00 86.69 89 VAL A N 1
ATOM 692 C CA . VAL A 1 89 ? -1.139 -4.425 12.020 1.00 86.69 89 VAL A CA 1
ATOM 693 C C . VAL A 1 89 ? -2.483 -4.525 12.742 1.00 86.69 89 VAL A C 1
ATOM 695 O O . VAL A 1 89 ? -2.530 -4.839 13.931 1.00 86.69 89 VAL A O 1
ATOM 698 N N . LEU A 1 90 ? -3.586 -4.308 12.021 1.00 85.19 90 LEU A N 1
ATOM 699 C CA . LEU A 1 90 ? -4.939 -4.444 12.566 1.00 85.19 90 LEU A CA 1
ATOM 700 C C . LEU A 1 90 ? -5.277 -5.907 12.875 1.00 85.19 90 LEU A C 1
ATOM 702 O O . LEU A 1 90 ? -5.853 -6.194 13.926 1.00 85.19 90 LEU A O 1
ATOM 706 N N . LEU A 1 91 ? -4.858 -6.835 12.011 1.00 86.31 91 LEU A N 1
ATOM 707 C CA . LEU A 1 91 ? -5.004 -8.268 12.257 1.00 86.31 91 LEU A CA 1
ATOM 708 C C . LEU A 1 91 ? -4.219 -8.713 13.501 1.00 86.31 91 LEU A C 1
ATOM 710 O O . LEU A 1 91 ? -4.765 -9.400 14.364 1.00 86.31 91 LEU A O 1
ATOM 714 N N . ALA A 1 92 ? -2.967 -8.273 13.636 1.00 88.12 92 ALA A N 1
ATOM 715 C CA . ALA A 1 92 ? -2.144 -8.558 14.806 1.00 88.12 92 ALA A CA 1
ATOM 716 C C . ALA A 1 92 ? -2.769 -7.991 16.091 1.00 88.12 92 ALA A C 1
ATOM 718 O O . ALA A 1 92 ? -2.855 -8.698 17.094 1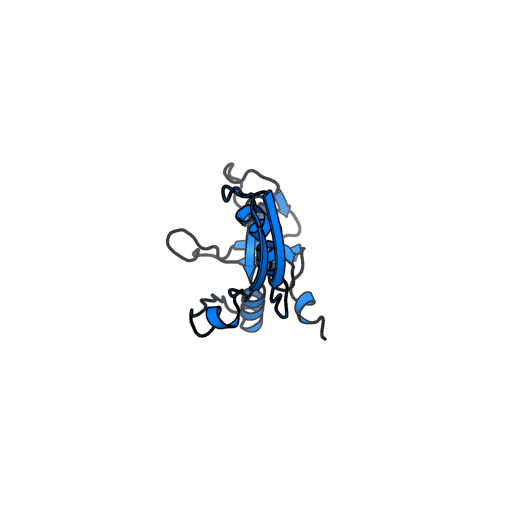.00 88.12 92 ALA A O 1
ATOM 719 N N . ALA A 1 93 ? -3.265 -6.748 16.059 1.00 88.38 93 ALA A N 1
ATOM 720 C CA . ALA A 1 93 ? -3.930 -6.129 17.206 1.00 88.38 93 ALA A CA 1
ATOM 721 C C . ALA A 1 93 ? -5.176 -6.906 17.651 1.00 88.38 93 ALA A C 1
ATOM 723 O O . ALA A 1 93 ? -5.388 -7.097 18.850 1.00 88.38 93 ALA A O 1
ATOM 724 N N . ARG A 1 94 ? -5.971 -7.400 16.694 1.00 84.56 94 ARG A N 1
ATOM 725 C CA . ARG A 1 94 ? -7.133 -8.252 16.971 1.00 84.56 94 ARG A CA 1
ATOM 726 C C . ARG A 1 94 ? -6.718 -9.578 17.601 1.00 84.56 94 ARG A C 1
ATOM 728 O O . ARG A 1 94 ? -7.265 -9.942 18.637 1.00 84.56 94 ARG A O 1
ATOM 735 N N . ASN A 1 95 ? -5.750 -10.272 17.004 1.00 87.12 95 ASN A N 1
ATOM 736 C CA . ASN A 1 95 ? -5.303 -11.583 17.481 1.00 87.12 95 ASN A CA 1
ATOM 737 C C . ASN A 1 95 ? -4.670 -11.506 18.878 1.00 87.12 95 ASN A C 1
ATOM 739 O O . ASN A 1 95 ? -4.847 -12.412 19.685 1.00 87.12 95 ASN A O 1
ATOM 743 N N . LEU A 1 96 ? -3.959 -10.417 19.179 1.00 88.00 96 LEU A N 1
ATOM 744 C CA . LEU A 1 96 ? -3.313 -10.200 20.476 1.00 88.00 96 LEU A CA 1
ATOM 745 C C . LEU A 1 96 ? -4.226 -9.522 21.513 1.00 88.00 96 LEU A C 1
ATOM 747 O O . LEU A 1 96 ? -3.834 -9.395 22.676 1.00 88.00 96 LEU A O 1
ATOM 751 N N . GLY A 1 97 ? -5.402 -9.033 21.102 1.00 87.25 97 GLY A N 1
ATOM 752 C CA . GLY A 1 97 ? -6.343 -8.306 21.960 1.00 87.25 97 GLY A CA 1
ATOM 753 C C . GLY A 1 97 ? -5.774 -7.018 22.570 1.00 87.25 97 GLY A C 1
ATOM 754 O O . GLY A 1 97 ? -6.248 -6.567 23.612 1.00 87.25 97 GLY A O 1
ATOM 755 N N . ARG A 1 98 ? -4.728 -6.433 21.971 1.00 84.69 98 ARG A N 1
ATOM 756 C CA . ARG A 1 98 ? -4.033 -5.243 22.490 1.00 84.69 98 ARG A CA 1
ATOM 757 C C . ARG A 1 98 ? -3.587 -4.317 21.358 1.00 84.69 98 ARG A C 1
ATOM 759 O O . ARG A 1 98 ? -3.374 -4.793 20.245 1.00 84.69 98 ARG A O 1
ATOM 766 N N . PRO A 1 99 ? -3.409 -3.007 21.615 1.00 83.19 99 PRO A N 1
ATOM 767 C CA . PRO A 1 99 ? -2.882 -2.088 20.611 1.00 83.19 99 PRO A CA 1
ATOM 768 C C . PRO A 1 99 ? -1.505 -2.535 20.106 1.00 83.19 99 PRO A C 1
ATOM 770 O O . PRO A 1 99 ? -0.616 -2.817 20.909 1.00 83.19 99 PRO A O 1
ATOM 773 N N . VAL A 1 100 ? -1.328 -2.558 18.784 1.00 84.81 100 VAL A N 1
ATOM 774 C CA . VAL A 1 100 ? -0.061 -2.900 18.125 1.00 84.81 100 VAL A CA 1
ATOM 775 C C . VAL A 1 100 ? 0.435 -1.693 17.342 1.00 84.81 100 VAL A C 1
ATOM 777 O O . VAL A 1 100 ? -0.323 -1.051 16.615 1.00 84.81 100 VAL A O 1
ATOM 780 N N . LYS A 1 101 ? 1.725 -1.399 17.490 1.00 83.50 101 LYS A N 1
ATOM 781 C CA . LYS A 1 101 ? 2.475 -0.496 16.620 1.00 83.50 101 LYS A CA 1
ATOM 782 C C . LYS A 1 101 ? 3.562 -1.325 15.956 1.00 83.50 101 LYS A C 1
ATOM 784 O O . LYS A 1 101 ? 4.355 -1.940 16.661 1.00 83.50 101 LYS A O 1
ATOM 789 N N . TRP A 1 102 ? 3.593 -1.326 14.630 1.00 82.38 102 TRP A N 1
ATOM 790 C CA . TRP A 1 102 ? 4.691 -1.922 13.880 1.00 82.38 102 TRP A CA 1
ATOM 791 C C . TRP A 1 102 ? 5.732 -0.854 13.552 1.00 82.38 102 TRP A C 1
ATOM 793 O O . TRP A 1 102 ? 5.380 0.248 13.126 1.00 82.38 102 TRP A O 1
ATOM 803 N N . ILE A 1 103 ? 6.998 -1.173 13.792 1.00 82.19 103 ILE A N 1
ATOM 804 C CA . ILE A 1 103 ? 8.152 -0.377 13.382 1.00 82.19 103 ILE A CA 1
ATOM 805 C C . ILE A 1 103 ? 9.097 -1.379 12.733 1.00 82.19 103 ILE A C 1
ATOM 807 O O . ILE A 1 103 ? 9.652 -2.212 13.440 1.00 82.19 103 ILE A O 1
ATOM 811 N N . GLY A 1 104 ? 9.206 -1.331 11.407 1.00 77.75 104 GLY A N 1
ATOM 812 C CA . GLY A 1 104 ? 10.086 -2.235 10.675 1.00 77.75 104 GLY A CA 1
ATOM 813 C C . GLY A 1 104 ? 11.552 -1.850 10.844 1.00 77.75 104 GLY A C 1
ATOM 814 O O . GLY A 1 104 ? 11.893 -0.664 10.910 1.00 77.75 104 GLY A O 1
ATOM 815 N N . GLU A 1 105 ? 12.421 -2.850 10.890 1.00 83.12 105 GLU A N 1
ATOM 816 C CA . GLU A 1 105 ? 13.862 -2.667 10.811 1.00 83.12 105 GLU A CA 1
ATOM 817 C C . GLU A 1 105 ? 14.308 -2.524 9.355 1.00 83.12 105 GLU A C 1
ATOM 819 O O . GLU A 1 105 ? 13.792 -3.170 8.442 1.00 83.12 105 GLU A O 1
ATOM 824 N N . ARG A 1 106 ? 15.327 -1.690 9.121 1.00 77.31 106 ARG A N 1
ATOM 825 C CA . ARG A 1 106 ? 15.825 -1.440 7.764 1.00 77.31 106 ARG A CA 1
ATOM 826 C C . ARG A 1 106 ? 16.310 -2.729 7.094 1.00 77.31 106 ARG A C 1
ATOM 828 O O . ARG A 1 106 ? 15.925 -3.004 5.968 1.00 77.31 106 ARG A O 1
ATOM 835 N N . THR A 1 107 ? 17.160 -3.495 7.776 1.00 78.38 107 THR A N 1
ATOM 836 C CA . THR A 1 107 ? 17.855 -4.661 7.201 1.00 78.38 107 THR A CA 1
ATOM 837 C C . THR A 1 107 ? 17.029 -5.935 7.233 1.00 78.38 107 THR A C 1
ATOM 839 O O . THR A 1 107 ? 17.054 -6.688 6.267 1.00 78.38 107 THR A O 1
ATOM 842 N N . ALA A 1 108 ? 16.312 -6.182 8.326 1.00 73.44 108 ALA A N 1
ATOM 843 C CA . ALA A 1 108 ? 15.538 -7.407 8.471 1.00 73.44 108 ALA A CA 1
ATOM 844 C C . ALA A 1 108 ? 14.200 -7.352 7.719 1.00 73.44 108 ALA A C 1
ATOM 846 O O . ALA A 1 108 ? 13.778 -8.377 7.194 1.00 73.44 108 ALA A O 1
ATOM 847 N N . ASP A 1 109 ? 13.571 -6.173 7.618 1.00 78.31 109 ASP A N 1
ATOM 848 C CA . ASP A 1 109 ? 12.257 -6.037 6.987 1.00 78.31 109 ASP A CA 1
ATOM 849 C C . ASP A 1 109 ? 12.366 -5.347 5.625 1.00 78.31 109 ASP A C 1
ATOM 851 O O . ASP A 1 109 ? 12.192 -5.991 4.592 1.00 78.31 109 ASP A O 1
ATOM 855 N N . ALA A 1 110 ? 12.732 -4.060 5.593 1.00 75.38 110 ALA A N 1
ATOM 856 C CA . ALA A 1 110 ? 12.640 -3.255 4.368 1.00 75.38 110 ALA A CA 1
ATOM 857 C C . ALA A 1 110 ? 13.521 -3.804 3.226 1.00 75.38 110 ALA A C 1
ATOM 859 O O . A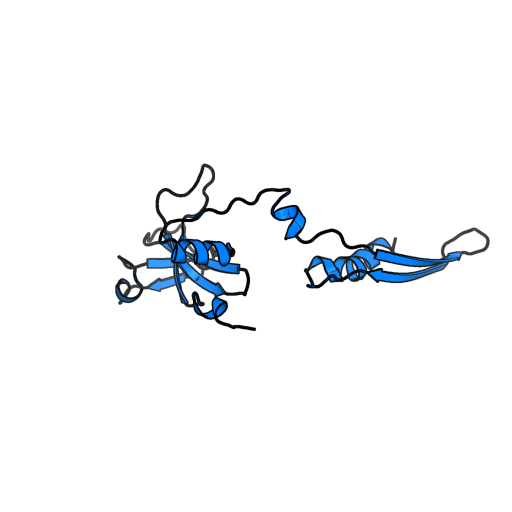LA A 1 110 ? 13.109 -3.860 2.068 1.00 75.38 110 ALA A O 1
ATOM 860 N N . PHE A 1 111 ? 14.721 -4.292 3.545 1.00 74.62 111 PHE A N 1
ATOM 861 C CA . PHE A 1 111 ? 15.611 -4.933 2.571 1.00 74.62 111 PHE A CA 1
ATOM 862 C C . PHE A 1 111 ? 15.120 -6.284 2.043 1.00 74.62 111 PHE A C 1
ATOM 864 O O . PHE A 1 111 ? 15.734 -6.789 1.115 1.00 74.62 111 PHE A O 1
ATOM 871 N N . LEU A 1 112 ? 14.064 -6.888 2.587 1.00 77.88 112 LEU A N 1
ATOM 872 C CA . LEU A 1 112 ? 13.498 -8.141 2.076 1.00 77.88 112 LEU A CA 1
ATOM 873 C C . LEU A 1 112 ? 12.106 -7.943 1.474 1.00 77.88 112 LEU A C 1
ATOM 875 O O . LEU A 1 112 ? 11.759 -8.633 0.517 1.00 77.88 112 LEU A O 1
ATOM 879 N N . SER A 1 113 ? 11.318 -7.018 2.024 1.00 74.75 113 SER A N 1
ATOM 880 C CA . SER A 1 113 ? 9.916 -6.821 1.651 1.00 74.75 113 SER A CA 1
ATOM 881 C C . SER A 1 113 ? 9.682 -5.701 0.649 1.00 74.75 113 SER A C 1
ATOM 883 O O . SER A 1 113 ? 8.725 -5.773 -0.122 1.00 74.75 113 SER A O 1
ATOM 885 N N . ASP A 1 114 ? 10.498 -4.648 0.676 1.00 78.81 114 ASP A N 1
ATOM 886 C CA . ASP A 1 114 ? 10.191 -3.449 -0.097 1.00 78.81 114 ASP A CA 1
ATOM 887 C C . ASP A 1 114 ? 10.503 -3.649 -1.581 1.00 78.81 114 ASP A C 1
ATOM 889 O O . ASP A 1 114 ? 11.249 -4.535 -1.999 1.00 78.81 114 ASP A O 1
ATOM 893 N N . SER A 1 115 ? 9.930 -2.784 -2.414 1.00 76.56 115 SER A N 1
ATOM 894 C CA . SER A 1 115 ? 10.251 -2.771 -3.839 1.00 76.56 115 SER A CA 1
ATOM 895 C C . SER A 1 115 ? 11.697 -2.326 -4.052 1.00 76.56 115 SER A C 1
ATOM 897 O O . SER A 1 115 ? 12.043 -1.173 -3.797 1.00 76.56 115 SER A O 1
ATOM 899 N N . HIS A 1 116 ? 12.541 -3.234 -4.537 1.00 77.38 116 HIS A N 1
ATOM 900 C CA . HIS A 1 116 ? 13.939 -2.937 -4.851 1.00 77.38 116 HIS A CA 1
ATOM 901 C C . HIS A 1 116 ? 14.127 -2.481 -6.292 1.00 77.38 116 HIS A C 1
ATOM 903 O O . HIS A 1 116 ? 13.288 -2.732 -7.162 1.00 77.38 116 HIS A O 1
ATOM 909 N N . GLY A 1 117 ? 15.281 -1.857 -6.538 1.00 76.56 117 GLY A N 1
ATOM 910 C CA . GLY A 1 117 ? 15.772 -1.627 -7.889 1.00 76.56 117 GLY A CA 1
ATOM 911 C C . GLY A 1 117 ? 15.860 -2.947 -8.650 1.00 76.56 117 GLY A C 1
ATOM 912 O O . GLY A 1 117 ? 16.403 -3.932 -8.148 1.00 76.56 117 GLY A O 1
ATOM 913 N N . ARG A 1 118 ? 15.284 -2.961 -9.848 1.00 82.62 118 ARG A N 1
ATOM 914 C CA . ARG A 1 118 ? 15.321 -4.098 -10.763 1.00 82.62 118 ARG A CA 1
ATOM 915 C C . ARG A 1 118 ? 16.412 -3.872 -11.795 1.00 82.62 118 ARG A C 1
ATOM 917 O O . ARG A 1 118 ? 16.654 -2.737 -12.203 1.00 82.62 118 ARG A O 1
ATOM 924 N N . ASP A 1 119 ? 17.057 -4.949 -12.210 1.00 86.94 119 ASP A N 1
ATOM 925 C CA . ASP A 1 119 ? 18.009 -4.907 -13.306 1.00 86.94 119 ASP A CA 1
ATOM 926 C C . ASP A 1 119 ? 17.299 -4.677 -14.644 1.00 86.94 119 ASP A C 1
ATOM 928 O O . ASP A 1 119 ? 16.146 -5.074 -14.855 1.00 86.94 119 ASP A O 1
ATOM 932 N N . GLN A 1 120 ? 18.008 -3.985 -15.534 1.00 88.31 120 GLN A N 1
ATOM 933 C CA . GLN A 1 120 ? 17.574 -3.689 -16.891 1.00 88.31 120 GLN A CA 1
ATOM 934 C C . GLN A 1 120 ? 18.757 -3.845 -17.838 1.00 88.31 120 GLN A C 1
ATOM 936 O O . GLN A 1 120 ? 19.870 -3.413 -17.534 1.00 88.31 120 GLN A O 1
ATOM 941 N N . ILE A 1 121 ? 18.503 -4.457 -18.988 1.00 90.38 121 ILE A N 1
ATOM 942 C CA . ILE A 1 121 ? 19.465 -4.630 -20.069 1.00 90.38 121 ILE A CA 1
ATOM 943 C C . ILE A 1 121 ? 18.938 -3.842 -21.261 1.00 90.38 121 ILE A C 1
ATOM 945 O O . ILE A 1 121 ? 17.815 -4.071 -21.706 1.00 90.38 121 ILE A O 1
ATOM 949 N N . ASN A 1 122 ? 19.750 -2.914 -21.763 1.00 89.75 122 ASN A N 1
ATOM 950 C CA . ASN A 1 122 ? 19.409 -2.071 -22.901 1.00 89.75 122 ASN A CA 1
ATOM 951 C C . ASN A 1 122 ? 20.392 -2.333 -24.038 1.00 89.75 122 ASN A C 1
ATOM 953 O O . ASN A 1 122 ? 21.604 -2.238 -23.848 1.00 89.75 122 ASN A O 1
ATOM 957 N N . GLU A 1 123 ? 19.863 -2.618 -25.217 1.00 93.38 123 GLU A N 1
ATOM 958 C CA . GLU A 1 123 ? 20.604 -2.647 -26.469 1.00 93.38 123 GLU A CA 1
ATOM 959 C C . GLU A 1 123 ? 20.224 -1.406 -27.273 1.00 93.38 123 GLU A C 1
ATOM 961 O O . GLU A 1 123 ? 19.050 -1.200 -27.574 1.00 93.38 123 GLU A O 1
ATOM 966 N N . ALA A 1 124 ? 21.206 -0.557 -27.581 1.00 91.94 124 ALA A N 1
ATOM 967 C CA . ALA A 1 124 ? 20.985 0.718 -28.251 1.00 91.94 124 ALA A CA 1
ATOM 968 C C . ALA A 1 124 ? 21.797 0.818 -29.546 1.00 91.94 124 ALA A C 1
ATOM 970 O O . ALA A 1 124 ? 22.979 0.479 -29.585 1.00 91.94 124 ALA A O 1
ATOM 971 N N . GLU A 1 125 ? 21.165 1.345 -30.586 1.00 94.38 125 GLU A N 1
ATOM 972 C CA . GLU A 1 125 ? 21.757 1.618 -31.889 1.00 94.38 125 GLU A CA 1
ATOM 973 C C . GLU A 1 125 ? 21.550 3.089 -32.246 1.00 94.38 125 GLU A C 1
ATOM 975 O O . GLU A 1 125 ? 20.424 3.590 -32.215 1.00 94.38 125 GLU A O 1
ATOM 980 N N . LEU A 1 126 ? 22.634 3.774 -32.611 1.00 94.44 126 LEU A N 1
ATOM 981 C CA . LEU A 1 126 ? 22.639 5.196 -32.945 1.00 94.44 126 LEU A CA 1
ATOM 982 C C . LEU A 1 126 ? 23.066 5.392 -34.402 1.00 94.44 126 LEU A C 1
ATOM 984 O O . LEU A 1 126 ? 24.148 4.965 -34.801 1.00 94.44 126 LEU A O 1
ATOM 988 N N . ALA A 1 127 ? 22.230 6.069 -35.182 1.00 95.56 127 ALA A N 1
ATOM 989 C CA . ALA A 1 127 ? 22.557 6.497 -36.535 1.00 95.56 127 ALA A CA 1
ATOM 990 C C . ALA A 1 127 ? 23.139 7.915 -36.510 1.00 95.56 127 ALA A C 1
ATOM 992 O O . ALA A 1 127 ? 22.551 8.818 -35.910 1.00 95.56 127 ALA A O 1
ATOM 993 N N . LEU A 1 128 ? 24.268 8.105 -37.194 1.00 96.94 128 LEU A N 1
ATOM 994 C CA . LEU A 1 128 ? 24.978 9.379 -37.304 1.00 96.94 128 LEU A CA 1
ATOM 995 C C . LEU A 1 128 ? 25.165 9.776 -38.776 1.00 96.94 128 LEU A C 1
ATOM 997 O O . LEU A 1 128 ? 25.295 8.900 -39.633 1.00 96.94 128 LEU A O 1
ATOM 1001 N N . ASP A 1 129 ? 25.208 11.077 -39.067 1.00 95.00 129 ASP A N 1
ATOM 1002 C CA . ASP A 1 129 ? 25.695 11.585 -40.356 1.00 95.00 129 ASP A CA 1
ATOM 1003 C C . ASP A 1 129 ? 27.238 11.679 -40.393 1.00 95.00 129 ASP A C 1
ATOM 1005 O O . ASP A 1 129 ? 27.929 11.359 -39.423 1.00 95.00 129 ASP A O 1
ATOM 1009 N N . ALA A 1 130 ? 27.797 12.113 -41.528 1.00 96.00 130 ALA A N 1
ATOM 1010 C CA . ALA A 1 130 ? 29.246 12.261 -41.706 1.00 96.00 130 ALA A CA 1
ATOM 1011 C C . ALA A 1 130 ? 29.886 13.328 -40.792 1.00 96.00 130 ALA A C 1
ATOM 1013 O O . ALA A 1 130 ? 31.093 13.285 -40.562 1.00 96.00 130 ALA A O 1
ATOM 1014 N N . ASP A 1 131 ? 29.080 14.247 -40.255 1.00 96.62 131 ASP A N 1
ATOM 1015 C CA . ASP A 1 131 ? 29.488 15.284 -39.306 1.00 96.62 131 ASP A CA 1
ATOM 1016 C C . ASP A 1 131 ? 29.196 14.871 -37.847 1.00 96.62 131 ASP A C 1
ATOM 1018 O O . ASP A 1 131 ? 29.265 15.703 -36.939 1.00 96.62 131 ASP A O 1
ATOM 1022 N N . TYR A 1 132 ? 28.872 13.594 -37.605 1.00 94.12 132 TYR A N 1
ATOM 1023 C CA . TYR A 1 132 ? 28.512 13.025 -36.303 1.00 94.12 132 TYR A CA 1
ATOM 1024 C C . TYR A 1 132 ? 27.218 13.581 -35.685 1.00 94.12 132 TYR A C 1
ATOM 1026 O O . TYR A 1 132 ? 27.033 13.517 -34.466 1.00 94.12 132 TYR A O 1
ATOM 1034 N N . ARG A 1 133 ? 26.287 14.105 -36.491 1.00 94.19 133 ARG A N 1
ATOM 1035 C CA . ARG A 1 133 ? 24.954 14.500 -36.004 1.00 94.19 133 ARG A CA 1
ATOM 1036 C C . ARG A 1 133 ? 24.040 13.294 -35.866 1.00 94.19 133 ARG A C 1
ATOM 1038 O O . ARG A 1 133 ? 24.059 12.397 -36.701 1.00 94.19 133 ARG A O 1
ATOM 1045 N N . PHE A 1 134 ? 23.205 13.307 -34.832 1.00 94.31 134 PHE A N 1
ATOM 1046 C CA . PHE A 1 134 ? 22.293 12.213 -34.509 1.00 94.31 134 PHE A CA 1
ATOM 1047 C C . PHE A 1 134 ? 21.113 12.220 -35.485 1.00 94.31 134 PHE A C 1
ATOM 1049 O O . PHE A 1 134 ? 20.416 13.224 -35.615 1.00 94.31 134 PHE A O 1
ATOM 1056 N N . LEU A 1 135 ? 20.895 11.099 -36.171 1.00 94.25 135 LEU A N 1
ATOM 1057 C CA . LEU A 1 135 ? 19.805 10.923 -37.135 1.00 94.25 135 LEU A CA 1
ATOM 1058 C C . LEU A 1 135 ? 18.652 10.111 -36.548 1.00 94.25 135 LEU A C 1
ATOM 1060 O O . LEU A 1 135 ? 17.487 10.420 -36.785 1.00 94.25 135 LEU A O 1
ATOM 1064 N N . ALA A 1 136 ? 18.978 9.051 -35.810 1.00 92.12 136 ALA A N 1
ATOM 1065 C CA . ALA A 1 136 ? 18.001 8.171 -35.185 1.00 92.12 136 ALA A CA 1
ATOM 1066 C C . ALA A 1 136 ? 18.634 7.395 -34.030 1.00 92.12 136 ALA A C 1
ATOM 1068 O O . ALA A 1 136 ? 19.820 7.076 -34.069 1.00 92.12 136 ALA A O 1
ATOM 1069 N N . LEU A 1 137 ? 17.813 7.040 -33.047 1.00 91.00 137 LEU A N 1
ATOM 1070 C CA . LEU A 1 137 ? 18.168 6.163 -31.939 1.00 91.00 137 LEU A CA 1
ATOM 1071 C C . LEU A 1 137 ? 17.127 5.042 -31.860 1.00 91.00 137 LEU A C 1
ATOM 1073 O O . LEU A 1 137 ? 15.926 5.311 -31.824 1.00 91.00 137 LEU A O 1
ATOM 1077 N N . ARG A 1 138 ? 17.581 3.790 -31.826 1.00 90.44 138 ARG A N 1
ATOM 1078 C CA . ARG A 1 138 ? 16.747 2.617 -31.541 1.00 90.44 138 ARG A CA 1
ATOM 1079 C C . ARG A 1 138 ? 17.234 1.979 -30.250 1.00 90.44 138 ARG A C 1
ATOM 1081 O O . ARG A 1 138 ? 18.424 1.721 -30.125 1.00 90.44 138 ARG A O 1
ATOM 1088 N N . VAL A 1 139 ? 16.325 1.705 -29.317 1.00 90.06 139 VAL A N 1
ATOM 1089 C CA . VAL A 1 139 ? 16.646 1.031 -28.051 1.00 90.06 139 VAL A CA 1
ATOM 1090 C C . VAL A 1 139 ? 15.692 -0.136 -27.832 1.00 90.06 139 VAL A C 1
ATOM 1092 O O . VAL A 1 139 ? 14.477 0.042 -27.890 1.00 90.06 139 VAL A O 1
ATOM 1095 N N . ASN A 1 140 ? 16.248 -1.317 -27.575 1.00 90.44 140 ASN A N 1
ATOM 1096 C CA . ASN A 1 140 ? 15.532 -2.494 -27.098 1.00 90.44 140 ASN A CA 1
ATOM 1097 C C . ASN A 1 140 ? 15.872 -2.707 -25.621 1.00 90.44 140 ASN A C 1
ATOM 1099 O O . ASN A 1 140 ? 17.042 -2.844 -25.264 1.00 90.44 140 ASN A O 1
ATOM 1103 N N . SER A 1 141 ? 14.853 -2.746 -24.766 1.00 87.94 141 SER A N 1
ATOM 1104 C CA . SER A 1 141 ? 15.018 -2.833 -23.313 1.00 87.94 141 SER A CA 1
ATOM 1105 C C . SER A 1 141 ? 14.361 -4.095 -22.767 1.00 87.94 141 SER A C 1
ATOM 1107 O O . SER A 1 141 ? 13.167 -4.318 -22.965 1.00 87.94 141 SER A O 1
ATOM 1109 N N . TRP A 1 142 ? 15.122 -4.895 -22.024 1.00 90.88 142 TRP A N 1
ATOM 1110 C CA . TRP A 1 142 ? 14.617 -6.016 -21.234 1.00 90.88 142 TRP A CA 1
ATOM 1111 C C . TRP A 1 142 ? 14.760 -5.683 -19.755 1.00 90.88 142 TRP A C 1
ATOM 1113 O O . TRP A 1 142 ? 15.856 -5.393 -19.282 1.00 90.88 142 TRP A O 1
ATOM 1123 N N . ALA A 1 143 ? 13.656 -5.730 -19.016 1.00 89.75 143 ALA A N 1
ATOM 1124 C CA . ALA A 1 143 ? 13.630 -5.381 -17.6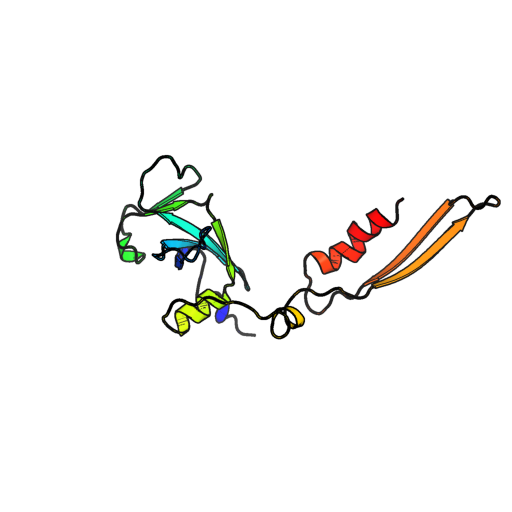03 1.00 89.75 143 ALA A CA 1
ATOM 1125 C C . ALA A 1 143 ? 13.092 -6.527 -16.754 1.00 89.75 143 ALA A C 1
ATOM 1127 O O . ALA A 1 143 ? 12.129 -7.206 -17.121 1.00 89.75 143 ALA A O 1
ATOM 1128 N N . ASN A 1 144 ? 13.705 -6.720 -15.591 1.00 87.88 144 ASN A N 1
ATOM 1129 C CA . ASN A 1 144 ? 13.238 -7.689 -14.619 1.00 87.88 144 ASN A CA 1
ATOM 1130 C C . ASN A 1 144 ? 12.005 -7.156 -13.881 1.00 87.88 144 ASN A C 1
ATOM 1132 O O . ASN A 1 144 ? 12.080 -6.210 -13.100 1.00 87.88 144 ASN A O 1
ATOM 1136 N N . MET A 1 145 ? 10.860 -7.798 -14.097 1.00 86.00 145 MET A N 1
ATOM 1137 C CA . MET A 1 145 ? 9.588 -7.392 -13.491 1.00 86.00 145 MET A CA 1
ATOM 1138 C C . MET A 1 145 ? 9.382 -7.947 -12.075 1.00 86.00 145 MET A C 1
ATOM 1140 O O . MET A 1 145 ? 8.510 -7.480 -11.344 1.00 86.00 145 MET A O 1
ATOM 1144 N N . GLY A 1 146 ? 10.201 -8.919 -11.662 1.00 84.44 146 GLY A N 1
ATOM 1145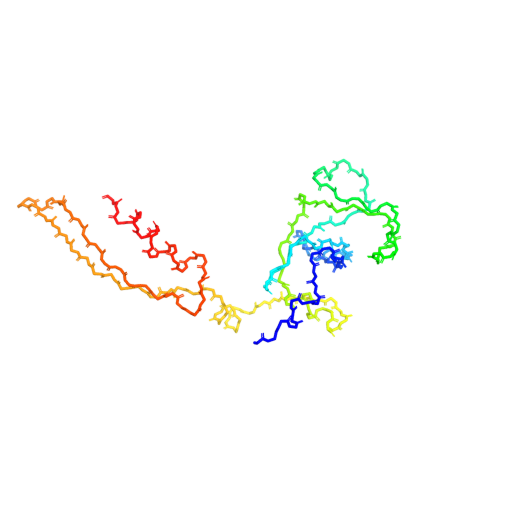 C CA . GLY A 1 146 ? 10.019 -9.656 -10.418 1.00 84.44 146 GLY A CA 1
ATOM 1146 C C . GLY A 1 146 ? 8.760 -10.527 -10.390 1.00 84.44 146 GLY A C 1
ATOM 1147 O O . GLY A 1 146 ? 8.062 -10.696 -11.385 1.00 84.44 146 GLY A O 1
ATOM 1148 N N . ALA A 1 147 ? 8.474 -11.093 -9.214 1.00 83.06 147 ALA A N 1
ATOM 1149 C CA . ALA A 1 147 ? 7.294 -11.935 -8.994 1.00 83.06 147 ALA A CA 1
ATOM 1150 C C . ALA A 1 147 ? 5.982 -11.134 -8.885 1.00 83.06 147 ALA A C 1
ATOM 1152 O O . ALA A 1 147 ? 4.913 -11.676 -9.146 1.00 83.06 147 ALA A O 1
ATOM 1153 N N . TYR A 1 148 ? 6.071 -9.853 -8.510 1.00 80.12 148 TYR A N 1
ATOM 1154 C CA . TYR A 1 148 ? 4.932 -8.955 -8.340 1.00 80.12 148 TYR A CA 1
ATOM 1155 C C . TYR A 1 148 ? 5.230 -7.604 -8.978 1.00 80.12 148 TYR A C 1
ATOM 1157 O O . TYR A 1 148 ? 6.309 -7.036 -8.786 1.00 80.12 148 TYR A O 1
ATOM 1165 N N . LEU A 1 149 ? 4.244 -7.084 -9.704 1.00 81.56 149 LEU A N 1
ATOM 1166 C CA . LEU A 1 149 ? 4.321 -5.777 -10.337 1.00 81.56 149 LEU A CA 1
ATOM 1167 C C . LEU A 1 149 ? 4.045 -4.689 -9.298 1.00 81.56 149 LEU A C 1
ATOM 1169 O O . LEU A 1 149 ? 2.919 -4.539 -8.831 1.00 81.56 149 LEU A O 1
ATOM 1173 N N . SER A 1 150 ? 5.072 -3.916 -8.952 1.00 80.06 150 SER A N 1
ATOM 1174 C CA . SER A 1 150 ? 4.890 -2.635 -8.266 1.00 80.06 150 SER A CA 1
ATOM 1175 C C . SER A 1 150 ? 4.656 -1.525 -9.292 1.00 80.06 150 SER A C 1
ATOM 1177 O O . SER A 1 150 ? 4.984 -1.697 -10.463 1.00 80.06 150 SER A O 1
ATOM 1179 N N . ASN A 1 151 ? 4.145 -0.363 -8.871 1.00 75.75 151 ASN A N 1
ATOM 1180 C CA . ASN A 1 151 ? 3.936 0.782 -9.775 1.00 75.75 151 ASN A CA 1
ATOM 1181 C C . ASN A 1 151 ? 5.187 1.144 -10.591 1.00 75.75 151 ASN A C 1
ATOM 1183 O O . ASN A 1 151 ? 5.087 1.483 -11.766 1.00 75.75 151 ASN A O 1
ATOM 1187 N N . PHE A 1 152 ? 6.366 1.058 -9.975 1.00 78.56 152 PHE A N 1
ATOM 1188 C CA . PHE A 1 152 ? 7.622 1.419 -10.626 1.00 78.56 152 PHE A CA 1
ATOM 1189 C C . PHE A 1 152 ? 8.221 0.292 -11.471 1.00 78.56 152 PHE A C 1
ATOM 1191 O O . PHE A 1 152 ? 9.066 0.572 -12.317 1.00 78.56 152 PHE A O 1
ATOM 1198 N N . ALA A 1 153 ? 7.780 -0.958 -11.293 1.00 82.00 153 ALA A N 1
ATOM 1199 C CA . ALA A 1 153 ? 8.311 -2.087 -12.049 1.00 82.00 153 ALA A CA 1
ATOM 1200 C C . ALA A 1 153 ? 8.086 -1.945 -13.573 1.00 82.00 153 ALA A C 1
ATOM 1202 O O . ALA A 1 153 ? 9.068 -2.068 -14.299 1.00 82.00 153 ALA A O 1
ATOM 1203 N N . PRO A 1 154 ? 6.872 -1.632 -14.085 1.00 83.88 154 PRO A N 1
ATOM 1204 C CA . PRO A 1 154 ? 6.665 -1.383 -15.514 1.00 83.88 154 PRO A CA 1
ATOM 1205 C C . PRO A 1 154 ? 6.958 0.063 -15.908 1.00 83.88 154 PRO A C 1
ATOM 1207 O O . PRO A 1 154 ? 7.451 0.296 -17.001 1.00 83.88 154 PRO A O 1
ATOM 1210 N N . TYR A 1 155 ? 6.711 1.029 -15.019 1.00 85.56 155 TYR A N 1
ATOM 1211 C CA . TYR A 1 155 ? 6.859 2.448 -15.342 1.00 85.56 155 TYR A CA 1
ATOM 1212 C C . TYR A 1 155 ? 8.305 2.849 -15.669 1.00 85.56 155 TYR A C 1
ATOM 1214 O O . TYR A 1 155 ? 8.532 3.645 -16.578 1.00 85.56 155 TYR A O 1
ATOM 1222 N N . ILE A 1 156 ? 9.292 2.309 -14.940 1.00 84.50 156 ILE A N 1
ATOM 1223 C CA . ILE A 1 156 ? 10.709 2.630 -15.168 1.00 84.50 156 ILE A CA 1
ATOM 1224 C C . ILE A 1 156 ? 11.176 2.217 -16.579 1.00 84.50 156 ILE A C 1
ATOM 1226 O O . ILE A 1 156 ? 11.685 3.083 -17.287 1.00 84.50 156 ILE A O 1
ATOM 1230 N N . PRO A 1 157 ? 11.024 0.951 -17.022 1.00 84.25 157 PRO A N 1
ATOM 1231 C CA . PRO A 1 157 ? 11.485 0.538 -18.350 1.00 84.25 157 PRO A CA 1
ATOM 1232 C C . PRO A 1 157 ? 10.644 1.064 -19.515 1.00 84.25 157 PRO A C 1
ATOM 1234 O O . PRO A 1 157 ? 11.120 1.017 -20.644 1.00 84.25 157 PRO A O 1
ATOM 1237 N N . THR A 1 158 ? 9.411 1.524 -19.279 1.00 84.12 158 THR A N 1
ATOM 1238 C CA . THR A 1 158 ? 8.554 2.061 -20.345 1.00 84.12 158 THR A CA 1
ATOM 1239 C C . THR A 1 158 ? 8.560 3.588 -20.341 1.00 84.12 158 THR A C 1
ATOM 1241 O O . THR A 1 158 ? 9.401 4.207 -20.986 1.00 84.12 158 THR A O 1
ATOM 1244 N N . ASP A 1 159 ? 7.658 4.213 -19.592 1.00 81.50 159 ASP A N 1
ATOM 1245 C CA . ASP A 1 159 ? 7.350 5.639 -19.713 1.00 81.50 159 ASP A CA 1
ATOM 1246 C C . ASP A 1 159 ? 8.496 6.521 -19.211 1.00 81.50 159 ASP A C 1
ATOM 1248 O O . ASP A 1 159 ? 8.810 7.545 -19.819 1.00 81.50 159 ASP A O 1
ATOM 1252 N N . CYS A 1 160 ? 9.161 6.117 -18.125 1.00 77.31 160 CYS A N 1
ATOM 1253 C CA . CYS A 1 160 ? 10.317 6.844 -17.604 1.00 77.31 160 CYS A CA 1
ATOM 1254 C C . CYS A 1 160 ? 11.517 6.739 -18.558 1.00 77.31 160 CYS A C 1
ATOM 1256 O O . CYS A 1 160 ? 12.153 7.746 -18.869 1.00 77.31 160 CYS A O 1
ATOM 1258 N N . GLY A 1 161 ? 11.802 5.528 -19.052 1.00 68.50 161 GLY A N 1
ATOM 1259 C CA . GLY A 1 161 ? 12.903 5.272 -19.979 1.00 68.50 161 GLY A CA 1
ATOM 1260 C C . GLY A 1 161 ? 12.759 6.047 -21.288 1.00 68.50 161 GLY A C 1
ATOM 1261 O O . GLY A 1 161 ? 13.716 6.670 -21.739 1.00 68.50 161 GLY A O 1
ATOM 1262 N N . VAL A 1 162 ? 11.553 6.100 -21.860 1.00 66.12 162 VAL A N 1
ATOM 1263 C CA . VAL A 1 162 ? 11.284 6.844 -23.103 1.00 66.12 162 VAL A CA 1
ATOM 1264 C C . VAL A 1 162 ? 11.576 8.342 -22.950 1.00 66.12 162 VAL A C 1
ATOM 1266 O O . VAL A 1 162 ? 12.180 8.938 -23.842 1.00 66.12 162 VAL A O 1
ATOM 1269 N N . LEU A 1 163 ? 11.208 8.950 -21.817 1.00 62.59 163 LEU A N 1
ATOM 1270 C CA . LEU A 1 163 ? 11.474 10.371 -21.551 1.00 62.59 163 LEU A CA 1
ATOM 1271 C C . LEU A 1 163 ? 12.965 10.683 -21.353 1.00 62.59 163 LEU A C 1
ATOM 1273 O O . LEU A 1 163 ? 13.385 11.801 -21.629 1.00 62.59 163 LEU A O 1
ATOM 1277 N N . MET A 1 164 ? 13.766 9.723 -20.884 1.00 61.47 164 MET A N 1
ATOM 1278 C CA . MET A 1 164 ? 15.216 9.897 -20.730 1.00 61.47 164 MET A CA 1
ATOM 1279 C C . MET A 1 164 ? 15.995 9.694 -22.036 1.00 61.47 164 MET A C 1
ATOM 1281 O O . MET A 1 164 ? 17.120 10.172 -22.152 1.00 61.47 164 MET A O 1
ATOM 1285 N N . LEU A 1 165 ? 15.416 8.978 -23.003 1.00 59.72 165 LEU A N 1
ATOM 1286 C CA . LEU A 1 165 ? 16.049 8.660 -24.287 1.00 59.72 165 LEU A CA 1
ATOM 1287 C C . LEU A 1 165 ? 15.786 9.713 -25.373 1.00 59.72 165 LEU A C 1
ATOM 1289 O O . LEU A 1 165 ? 16.573 9.823 -26.309 1.00 59.72 165 LEU A O 1
ATOM 1293 N N . ASN A 1 166 ? 14.696 10.474 -25.260 1.00 48.91 166 ASN A N 1
ATOM 1294 C CA . ASN A 1 166 ? 14.375 11.580 -26.161 1.00 48.91 166 ASN A CA 1
ATOM 1295 C C . ASN A 1 166 ? 14.890 12.902 -25.565 1.00 48.91 166 ASN A C 1
ATOM 1297 O O . ASN A 1 166 ? 14.132 13.642 -24.936 1.00 48.91 166 ASN A O 1
ATOM 1301 N N . GLY A 1 167 ? 16.199 13.129 -25.694 1.00 47.41 167 GLY A N 1
ATOM 1302 C CA . GLY A 1 167 ? 16.871 14.399 -25.399 1.00 47.41 167 GLY A CA 1
ATOM 1303 C C . GLY A 1 167 ? 17.191 15.173 -26.668 1.00 47.41 167 GLY A C 1
ATOM 1304 O O . GLY A 1 167 ? 17.535 14.513 -27.674 1.00 47.41 167 GLY A O 1
#